Protein AF-A0A7S1PBG7-F1 (afdb_monomer_lite)

Sequence (166 aa):
ARLVRKSVYWDTDIELMLRAIRDRWYDFSDKEKEVIRVLVDELFYFLLRGRLSTAQRAFTYAWYALTCRVLFNETFGVYRFIRYANQNSNTFQIDVPYICYYLSKDIETARQATYLMGGLGTRKLTLIDLMTYKKWSVAAKVNHLRALELLVKFWRMSSQHTAQIK

Secondary structure (DSSP, 8-state):
-HHHHHHHHHHHHHHHHHHHHHHTTTTS-HHHHHHHHHHHHHHHHHHHHS---HHHHHHHHHHHHHHHHHTS--SSTTHHHHHHHHHH--TT--HHHHHHHHHHHHHHHHHHHHHHS-SSTT-PPPHHHHHHHHHHHHHHHHHHHHHHHHHHHHHHHHHHHHHT--

pLDDT: mean 74.3, std 14.39, range [36.25, 93.94]

Organism: NCBI:txid1169539

Structure (mmCIF, N/CA/C/O backbone):
data_AF-A0A7S1PBG7-F1
#
_entry.id   AF-A0A7S1PBG7-F1
#
loop_
_atom_site.group_PDB
_atom_site.id
_atom_site.type_symbol
_atom_site.label_atom_id
_atom_site.label_alt_id
_atom_site.label_comp_id
_atom_site.label_asym_id
_atom_site.label_entity_id
_atom_site.label_seq_id
_atom_site.pdbx_PDB_ins_code
_atom_site.Cartn_x
_atom_site.Cartn_y
_atom_site.Cartn_z
_atom_site.occupancy
_atom_site.B_iso_or_equiv
_atom_site.auth_seq_id
_atom_site.auth_comp_id
_atom_site.auth_asym_id
_atom_site.auth_atom_id
_atom_site.pdbx_PDB_model_num
ATOM 1 N N . ALA A 1 1 ? -24.725 6.856 11.863 1.00 48.81 1 ALA A N 1
ATOM 2 C CA . ALA A 1 1 ? -25.148 6.304 10.552 1.00 48.81 1 ALA A CA 1
ATOM 3 C C . ALA A 1 1 ? -24.652 7.109 9.334 1.00 48.81 1 ALA A C 1
ATOM 5 O O . ALA A 1 1 ? -24.018 6.525 8.466 1.00 48.81 1 ALA A O 1
ATOM 6 N N . ARG A 1 2 ? -24.890 8.433 9.236 1.00 36.25 2 ARG A N 1
ATOM 7 C CA . ARG A 1 2 ? -24.566 9.234 8.025 1.00 36.25 2 ARG A CA 1
ATOM 8 C C . ARG A 1 2 ? -23.060 9.387 7.723 1.00 36.25 2 ARG A C 1
ATOM 10 O O . ARG A 1 2 ? -22.680 9.356 6.560 1.00 36.25 2 ARG A O 1
ATOM 17 N N . LEU A 1 3 ? -22.214 9.512 8.752 1.00 41.31 3 LEU A N 1
ATOM 18 C CA . LEU A 1 3 ? -20.746 9.600 8.616 1.00 41.31 3 LEU A CA 1
ATOM 19 C C . LEU A 1 3 ? -20.108 8.267 8.189 1.00 41.31 3 LEU A C 1
ATOM 21 O O . LEU A 1 3 ? -19.241 8.267 7.325 1.00 41.31 3 LEU A O 1
ATOM 25 N N . VAL A 1 4 ? -20.606 7.147 8.727 1.00 46.94 4 VAL A N 1
ATOM 26 C CA . VAL A 1 4 ? -20.186 5.787 8.338 1.00 46.94 4 VAL A CA 1
ATOM 27 C C . VAL A 1 4 ? -20.525 5.523 6.870 1.00 46.94 4 VAL A C 1
ATOM 29 O O . VAL A 1 4 ? -19.675 5.067 6.122 1.00 46.94 4 VAL A O 1
ATOM 32 N N . ARG A 1 5 ? -21.730 5.901 6.414 1.00 47.75 5 ARG A N 1
ATOM 33 C CA . ARG A 1 5 ? -22.096 5.779 4.992 1.00 47.75 5 ARG A CA 1
ATOM 34 C C . ARG A 1 5 ? -21.152 6.573 4.083 1.00 47.75 5 ARG A C 1
ATOM 36 O O . ARG A 1 5 ? -20.701 6.038 3.084 1.00 47.75 5 ARG A O 1
ATOM 43 N N . LYS A 1 6 ? -20.818 7.820 4.436 1.00 51.44 6 LYS A N 1
ATOM 44 C CA . LYS A 1 6 ? -19.917 8.657 3.623 1.00 51.44 6 LYS A CA 1
ATOM 45 C C . LYS A 1 6 ? -18.488 8.111 3.526 1.00 51.44 6 LYS A C 1
ATOM 47 O O . LYS A 1 6 ? -17.897 8.254 2.463 1.00 51.44 6 LYS A O 1
ATOM 52 N N . SER A 1 7 ? -17.937 7.509 4.586 1.00 56.06 7 SER A N 1
ATOM 53 C CA . SER A 1 7 ? -16.601 6.897 4.491 1.00 56.06 7 SER A CA 1
ATOM 54 C C . SER A 1 7 ? -16.626 5.611 3.666 1.00 56.06 7 SER A C 1
ATOM 56 O O . SER A 1 7 ? -15.732 5.407 2.863 1.00 56.06 7 SER A O 1
ATOM 58 N N . VAL A 1 8 ? -17.686 4.802 3.780 1.00 57.50 8 VAL A N 1
ATOM 59 C CA . VAL A 1 8 ? -17.835 3.570 2.987 1.00 57.50 8 VAL A CA 1
ATOM 60 C C . VAL A 1 8 ? -17.904 3.866 1.485 1.00 57.50 8 VAL A C 1
ATOM 62 O O . VAL A 1 8 ? -17.252 3.170 0.715 1.00 57.50 8 VAL A O 1
ATOM 65 N N . TYR A 1 9 ? -18.628 4.909 1.057 1.00 60.22 9 TYR A N 1
ATOM 66 C CA . TYR A 1 9 ? -18.642 5.311 -0.359 1.00 60.22 9 TYR A CA 1
ATOM 67 C C . TYR A 1 9 ? -17.258 5.757 -0.841 1.00 60.22 9 TYR A C 1
ATOM 69 O O . TYR A 1 9 ? -16.806 5.310 -1.883 1.00 60.22 9 TYR A O 1
ATOM 77 N N . TRP A 1 10 ? -16.551 6.552 -0.034 1.00 66.50 10 TRP A N 1
ATOM 78 C CA . TRP A 1 10 ? -15.197 7.010 -0.344 1.00 66.50 10 TRP A CA 1
ATOM 79 C C . TRP A 1 10 ? -14.197 5.859 -0.530 1.00 66.50 10 TRP A C 1
ATOM 81 O O . TRP A 1 10 ? -13.465 5.829 -1.518 1.00 66.50 10 TRP A O 1
ATOM 91 N N . ASP A 1 11 ? -14.182 4.905 0.404 1.00 64.75 11 ASP A N 1
ATOM 92 C CA . ASP A 1 11 ? -13.274 3.756 0.354 1.00 64.75 11 ASP A CA 1
ATOM 93 C C . ASP A 1 11 ? -13.613 2.842 -0.843 1.00 64.75 11 ASP A C 1
ATOM 95 O O . ASP A 1 11 ? -12.717 2.335 -1.517 1.00 64.75 11 ASP A O 1
ATOM 99 N N . THR A 1 12 ? -14.907 2.698 -1.160 1.00 67.81 12 THR A N 1
ATOM 100 C CA . THR A 1 12 ? -15.394 1.905 -2.302 1.00 67.81 12 THR A CA 1
ATOM 101 C C . THR A 1 12 ? -15.050 2.557 -3.642 1.00 67.81 12 THR A C 1
ATOM 103 O O . THR A 1 12 ? -14.568 1.871 -4.536 1.00 67.81 12 THR A O 1
ATOM 106 N N . ASP A 1 13 ? -15.241 3.869 -3.793 1.00 71.38 13 ASP A N 1
ATOM 107 C CA . ASP A 1 13 ? -14.980 4.575 -5.054 1.00 71.38 13 ASP A CA 1
ATOM 108 C C . ASP A 1 13 ? -13.489 4.518 -5.429 1.00 71.38 13 ASP A C 1
ATOM 110 O O . ASP A 1 13 ? -13.133 4.229 -6.573 1.00 71.38 13 ASP A O 1
ATOM 114 N N . ILE A 1 14 ? -12.600 4.711 -4.449 1.00 72.12 14 ILE A N 1
ATOM 115 C CA . ILE A 1 14 ? -11.145 4.634 -4.645 1.00 72.12 14 ILE A CA 1
ATOM 116 C C . ILE A 1 14 ? -10.688 3.192 -4.943 1.00 72.12 14 ILE A C 1
ATOM 118 O O . ILE A 1 14 ? -9.789 2.973 -5.763 1.00 72.12 14 ILE A O 1
ATOM 122 N N . GLU A 1 15 ? -11.305 2.190 -4.311 1.00 72.38 15 GLU A N 1
ATOM 123 C CA . GLU A 1 15 ? -11.026 0.776 -4.590 1.00 72.38 15 GLU A CA 1
ATOM 124 C C . GLU A 1 15 ? -11.502 0.359 -5.986 1.00 72.38 15 GLU A C 1
ATOM 126 O O . GLU A 1 15 ? -10.757 -0.293 -6.719 1.00 72.38 15 GLU A O 1
ATOM 131 N N . LEU A 1 16 ? -12.695 0.792 -6.399 1.00 74.94 16 LEU A N 1
ATOM 132 C CA . LEU A 1 16 ? -13.239 0.509 -7.726 1.00 74.94 16 LEU A CA 1
ATOM 133 C C . LEU A 1 16 ? -12.374 1.111 -8.838 1.00 74.94 16 LEU A C 1
ATOM 135 O O . LEU A 1 16 ? -12.152 0.456 -9.857 1.00 74.94 16 LEU A O 1
ATOM 139 N N . MET A 1 17 ? -11.830 2.315 -8.631 1.00 72.69 17 MET A N 1
ATOM 140 C CA . MET A 1 17 ? -10.872 2.916 -9.565 1.00 72.69 17 MET A CA 1
ATOM 141 C C . MET A 1 17 ? -9.613 2.056 -9.721 1.00 72.69 17 MET A C 1
ATOM 143 O O . MET A 1 17 ? -9.183 1.793 -10.845 1.00 72.69 17 MET A O 1
ATOM 147 N N . LEU A 1 18 ? -9.043 1.568 -8.612 1.00 74.00 18 LEU A N 1
ATOM 148 C CA . LEU A 1 18 ? -7.895 0.656 -8.652 1.00 74.00 18 LEU A CA 1
ATOM 149 C C . LEU A 1 18 ? -8.233 -0.623 -9.413 1.00 74.00 18 LEU A C 1
ATOM 151 O O . LEU A 1 18 ? -7.447 -1.073 -10.243 1.00 74.00 18 LEU A O 1
ATOM 155 N N . ARG A 1 19 ? -9.395 -1.210 -9.124 1.00 78.31 19 ARG A N 1
ATOM 156 C CA . ARG A 1 19 ? -9.836 -2.458 -9.739 1.00 78.31 19 ARG A CA 1
ATOM 157 C C . ARG A 1 19 ? -9.983 -2.305 -11.250 1.00 78.31 19 ARG A C 1
ATOM 159 O O . ARG A 1 19 ? -9.431 -3.113 -11.984 1.00 78.31 19 ARG A O 1
ATOM 166 N N . ALA A 1 20 ? -10.612 -1.225 -11.712 1.00 78.19 20 ALA A N 1
ATOM 167 C CA . ALA A 1 20 ? -10.763 -0.942 -13.137 1.00 78.19 20 ALA A CA 1
ATOM 168 C C . ALA A 1 20 ? -9.412 -0.816 -13.865 1.00 78.19 20 ALA A C 1
ATOM 170 O O . ALA A 1 20 ? -9.256 -1.340 -14.968 1.00 78.19 20 ALA A O 1
ATOM 171 N N . ILE A 1 21 ? -8.430 -0.155 -13.243 1.00 82.50 21 ILE A N 1
ATOM 172 C CA . ILE A 1 21 ? -7.076 -0.024 -13.800 1.00 82.50 21 ILE A CA 1
ATOM 173 C C . ILE A 1 21 ? -6.355 -1.374 -13.786 1.00 82.50 21 ILE A C 1
ATOM 175 O O . ILE A 1 21 ? -5.740 -1.756 -14.778 1.00 82.50 21 ILE A O 1
ATOM 179 N N . ARG A 1 22 ? -6.431 -2.103 -12.670 1.00 83.44 22 ARG A N 1
ATOM 180 C CA . ARG A 1 22 ? -5.761 -3.392 -12.487 1.00 83.44 22 ARG A CA 1
ATOM 181 C C . ARG A 1 22 ? -6.266 -4.437 -13.474 1.00 83.44 22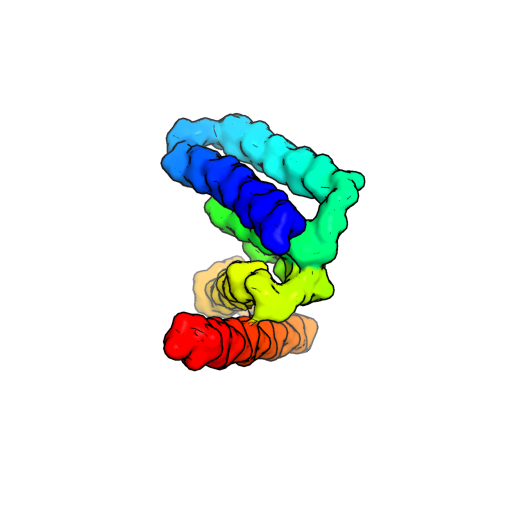 ARG A C 1
ATOM 183 O O . ARG A 1 22 ? -5.459 -5.150 -14.058 1.00 83.44 22 ARG A O 1
ATOM 190 N N . ASP A 1 23 ? -7.577 -4.519 -13.664 1.00 85.31 23 ASP A N 1
ATOM 191 C CA . ASP A 1 23 ? -8.196 -5.544 -14.504 1.00 85.31 23 ASP A CA 1
ATOM 192 C C . ASP A 1 23 ? -7.841 -5.354 -15.992 1.00 85.31 23 ASP A C 1
ATOM 194 O O . ASP A 1 23 ? -7.796 -6.328 -16.734 1.00 85.31 23 ASP A O 1
ATOM 198 N N . ARG A 1 24 ? -7.509 -4.124 -16.412 1.00 85.38 24 ARG A N 1
ATOM 19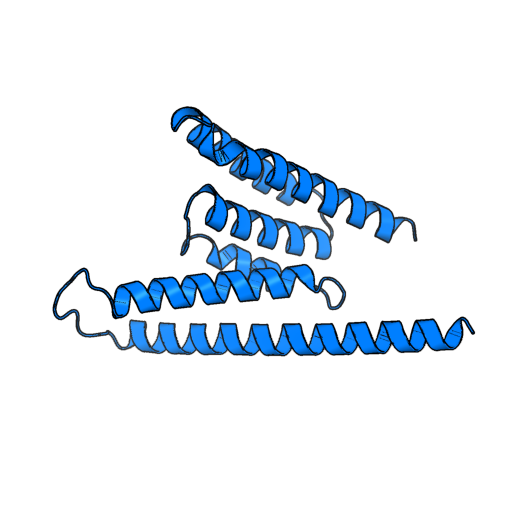9 C CA . ARG A 1 24 ? -7.031 -3.790 -17.769 1.00 85.38 24 ARG A CA 1
ATOM 200 C C . ARG A 1 24 ? -5.522 -3.565 -17.850 1.00 85.38 24 ARG A C 1
ATOM 202 O O . ARG A 1 24 ? -5.012 -3.154 -18.887 1.00 85.38 24 ARG A O 1
ATOM 209 N N . TRP A 1 25 ? -4.785 -3.810 -16.765 1.00 87.06 25 TRP A N 1
ATOM 210 C CA . TRP A 1 25 ? -3.381 -3.406 -16.656 1.00 87.06 25 TRP A CA 1
ATOM 211 C C . TRP A 1 25 ? -2.497 -4.006 -17.753 1.00 87.06 25 TRP A C 1
ATOM 213 O O . TRP A 1 25 ? -1.587 -3.349 -18.260 1.00 87.06 25 TRP A O 1
ATOM 223 N N . TYR A 1 26 ? -2.775 -5.255 -18.122 1.00 87.88 26 TYR A N 1
ATOM 224 C CA . TYR A 1 26 ? -2.029 -5.978 -19.148 1.00 87.88 26 TYR A CA 1
ATOM 225 C C . TYR A 1 26 ? -2.377 -5.543 -20.576 1.00 87.88 26 TYR A C 1
ATOM 227 O O . TYR A 1 26 ? -1.556 -5.750 -21.465 1.00 87.88 26 TYR A O 1
ATOM 235 N N . ASP A 1 27 ? -3.527 -4.894 -20.776 1.00 91.25 27 ASP A N 1
ATOM 236 C CA . ASP A 1 27 ? -3.971 -4.392 -22.081 1.00 91.25 27 ASP A CA 1
ATOM 237 C C . ASP A 1 27 ? -3.344 -3.030 -22.417 1.00 91.25 27 ASP A C 1
ATOM 239 O O . ASP A 1 27 ? -3.289 -2.638 -23.582 1.00 91.25 27 ASP A O 1
ATOM 243 N N . PHE A 1 28 ? -2.853 -2.304 -21.407 1.00 88.56 28 PHE A N 1
ATOM 244 C CA . PHE A 1 28 ? -2.213 -1.005 -21.597 1.00 88.56 28 PHE A CA 1
ATOM 245 C C . PHE A 1 28 ? -0.790 -1.130 -22.149 1.00 88.56 28 PHE A C 1
ATOM 247 O O . PHE A 1 28 ? 0.032 -1.929 -21.682 1.00 88.56 28 PHE A O 1
ATOM 254 N N . SER A 1 29 ? -0.468 -0.249 -23.091 1.00 93.94 29 SER A N 1
ATOM 255 C CA . SER A 1 29 ? 0.894 0.002 -23.559 1.00 93.94 29 SER A CA 1
ATOM 256 C C . SER A 1 29 ? 1.772 0.615 -22.461 1.00 93.94 29 SER A C 1
ATOM 258 O O . SER A 1 29 ? 1.284 1.194 -21.489 1.00 93.94 29 SER A O 1
ATOM 260 N N . ASP A 1 30 ? 3.094 0.544 -22.622 1.00 92.06 30 ASP A N 1
ATOM 261 C CA . ASP A 1 30 ? 4.028 1.103 -21.634 1.00 92.06 30 ASP A CA 1
ATOM 262 C C . ASP A 1 30 ? 3.868 2.623 -21.467 1.00 92.06 30 ASP A C 1
ATOM 264 O O . ASP A 1 30 ? 3.922 3.130 -20.348 1.00 92.06 30 ASP A O 1
ATOM 268 N N . LYS A 1 31 ? 3.550 3.343 -22.553 1.00 93.69 31 LYS A N 1
ATOM 269 C CA . LYS A 1 31 ? 3.240 4.782 -22.502 1.00 93.69 31 LYS A CA 1
ATOM 270 C C . LYS A 1 31 ? 1.984 5.071 -21.679 1.00 93.69 31 LYS A C 1
ATOM 272 O O . LYS A 1 31 ? 1.957 6.022 -20.905 1.00 93.69 31 LYS A O 1
ATOM 277 N N . GLU A 1 32 ? 0.940 4.257 -21.827 1.00 90.19 32 GLU A N 1
ATOM 278 C CA . GLU A 1 32 ? -0.284 4.400 -21.031 1.00 90.19 32 GLU A CA 1
ATOM 279 C C . GLU A 1 32 ? -0.022 4.094 -19.556 1.00 90.19 32 GLU A C 1
ATOM 281 O O . GLU A 1 32 ? -0.499 4.822 -18.690 1.00 90.19 32 GLU A O 1
ATOM 286 N N . LYS A 1 33 ? 0.795 3.078 -19.255 1.00 90.69 33 LYS A N 1
ATOM 287 C CA . LYS A 1 33 ? 1.198 2.746 -17.880 1.00 90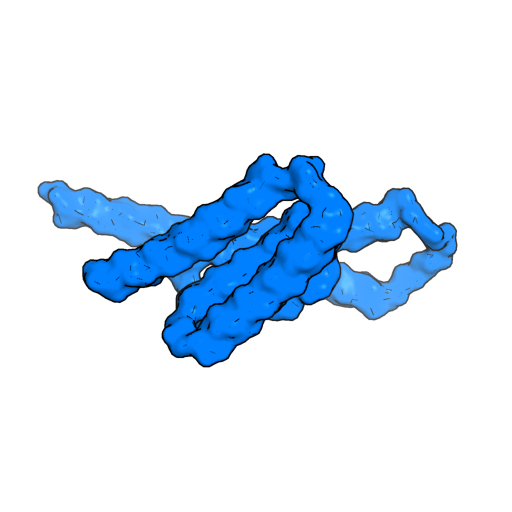.69 33 LYS A CA 1
ATOM 288 C C . LYS A 1 33 ? 1.968 3.885 -17.209 1.00 90.69 33 LYS A C 1
ATOM 290 O O . LYS A 1 33 ? 1.725 4.157 -16.033 1.00 90.69 33 LYS A O 1
ATOM 295 N N . GLU A 1 34 ? 2.845 4.581 -17.935 1.00 90.62 34 GLU A N 1
ATOM 296 C CA . GLU A 1 34 ? 3.532 5.781 -17.432 1.00 90.62 34 GLU A CA 1
ATOM 297 C C . GLU A 1 34 ? 2.553 6.920 -17.122 1.00 90.62 34 GLU A C 1
ATOM 299 O O . GLU A 1 34 ? 2.625 7.522 -16.050 1.00 90.62 34 GLU A O 1
ATOM 304 N N . VAL A 1 35 ? 1.592 7.183 -18.012 1.00 90.94 35 VAL A N 1
ATOM 305 C CA . VAL A 1 35 ? 0.557 8.203 -17.778 1.00 90.94 35 VAL A CA 1
ATOM 306 C C . VAL A 1 35 ? -0.314 7.830 -16.577 1.00 90.94 35 VAL A C 1
ATOM 308 O O . VAL A 1 35 ? -0.557 8.668 -15.712 1.00 90.94 35 VAL A O 1
ATOM 311 N N . ILE A 1 36 ? -0.742 6.569 -16.475 1.00 89.56 36 ILE A N 1
ATOM 312 C CA . ILE A 1 36 ? -1.518 6.063 -15.335 1.00 89.56 36 ILE A CA 1
ATOM 313 C C . ILE A 1 36 ? -0.740 6.246 -14.033 1.00 89.56 36 ILE A C 1
ATOM 315 O O . ILE A 1 36 ? -1.323 6.654 -13.031 1.00 89.56 36 ILE A O 1
ATOM 319 N N . ARG A 1 37 ? 0.572 5.995 -14.037 1.00 91.00 37 ARG A N 1
ATOM 320 C CA . ARG A 1 37 ? 1.427 6.228 -12.872 1.00 91.00 37 ARG A CA 1
ATOM 321 C C . ARG A 1 37 ? 1.395 7.685 -12.422 1.00 91.00 37 ARG A C 1
ATOM 323 O O . ARG A 1 37 ? 1.129 7.939 -11.251 1.00 91.00 37 ARG A O 1
ATOM 330 N N . VAL A 1 38 ? 1.584 8.626 -13.346 1.00 90.25 38 VAL A N 1
ATOM 331 C CA . VAL A 1 38 ? 1.500 10.064 -13.041 1.00 90.25 38 VAL A CA 1
ATOM 332 C C . VAL A 1 38 ? 0.114 10.431 -12.505 1.00 90.25 38 VAL A C 1
ATOM 334 O O . VAL A 1 38 ? 0.010 11.133 -11.504 1.00 90.25 38 VAL A O 1
ATOM 337 N N . LEU A 1 39 ? -0.959 9.912 -13.109 1.00 88.75 39 LEU A N 1
ATOM 338 C CA . LEU A 1 39 ? -2.330 10.164 -12.654 1.00 88.75 39 LEU A CA 1
ATOM 339 C C . LEU A 1 39 ? -2.595 9.621 -11.245 1.00 88.75 39 LEU A C 1
ATOM 341 O O . LEU A 1 39 ? -3.263 10.281 -10.453 1.00 88.75 39 LEU A O 1
ATOM 345 N N . VAL A 1 40 ? -2.081 8.433 -10.922 1.00 89.44 40 VAL A N 1
ATOM 346 C CA . VAL A 1 40 ? -2.198 7.833 -9.585 1.00 89.44 40 VAL A CA 1
ATOM 347 C C . VAL A 1 40 ? -1.433 8.658 -8.550 1.00 89.44 40 VAL A C 1
ATOM 349 O O . VAL A 1 40 ? -1.960 8.892 -7.460 1.00 89.44 40 VAL A O 1
ATOM 352 N N . ASP A 1 41 ? -0.231 9.128 -8.888 1.00 90.31 41 ASP A N 1
ATOM 353 C CA . ASP A 1 41 ? 0.572 9.995 -8.022 1.00 90.31 41 ASP 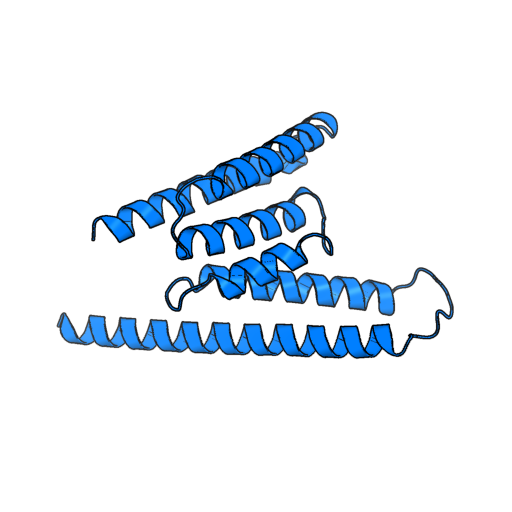A CA 1
ATOM 354 C C . ASP A 1 41 ? -0.148 11.328 -7.759 1.00 90.31 41 ASP A C 1
ATOM 356 O O . ASP A 1 41 ? -0.339 11.719 -6.604 1.00 90.31 41 ASP A O 1
ATOM 360 N N . GLU A 1 42 ? -0.629 11.993 -8.812 1.00 87.69 42 GLU A N 1
ATOM 361 C CA . GLU A 1 42 ? -1.392 13.243 -8.713 1.00 87.69 42 GLU A CA 1
ATOM 362 C C . GLU A 1 42 ? -2.683 13.066 -7.909 1.00 87.69 42 GLU A C 1
ATOM 364 O O . GLU A 1 42 ? -2.975 13.862 -7.012 1.00 87.69 42 GLU A O 1
ATOM 369 N N . LEU A 1 43 ? -3.433 11.987 -8.161 1.00 86.75 43 LEU A N 1
ATOM 370 C CA . LEU A 1 43 ? -4.634 11.659 -7.399 1.00 86.75 43 LEU A CA 1
ATOM 371 C C . LEU A 1 43 ? -4.295 11.480 -5.918 1.00 86.75 43 LEU A C 1
ATOM 373 O O . LEU A 1 43 ? -4.950 12.071 -5.064 1.00 86.75 43 LEU A O 1
ATOM 377 N N . PHE A 1 44 ? -3.247 10.728 -5.591 1.00 89.69 44 PHE A N 1
ATOM 378 C CA . PHE A 1 44 ? -2.816 10.539 -4.210 1.00 89.69 44 PHE A CA 1
ATOM 379 C C . PHE A 1 44 ? -2.499 11.868 -3.507 1.00 89.69 44 PHE A C 1
ATOM 381 O O . PHE A 1 44 ? -2.988 12.118 -2.398 1.00 89.69 44 PHE A O 1
ATOM 388 N N . TYR A 1 45 ? -1.738 12.757 -4.151 1.00 88.88 45 TYR A N 1
ATOM 389 C CA . TYR A 1 45 ? -1.434 14.076 -3.594 1.00 88.88 45 TYR A CA 1
ATOM 390 C C . TYR A 1 45 ? -2.675 14.961 -3.464 1.00 88.88 45 TYR A C 1
ATOM 392 O O . TYR A 1 45 ? -2.833 15.650 -2.451 1.00 88.88 45 TYR A O 1
ATOM 400 N N . PHE A 1 46 ? -3.572 14.923 -4.448 1.00 86.19 46 PHE A N 1
ATOM 401 C CA . PHE A 1 46 ? -4.838 15.646 -4.416 1.00 86.19 46 PHE A CA 1
ATOM 402 C C . PHE A 1 46 ? -5.713 15.196 -3.238 1.00 86.19 46 PHE A C 1
ATOM 404 O O . PHE A 1 46 ? -6.166 16.032 -2.451 1.00 86.19 46 PHE A O 1
ATOM 411 N N . LEU A 1 47 ? -5.879 13.882 -3.053 1.00 85.00 47 LEU A N 1
ATOM 412 C CA . LEU A 1 47 ? -6.648 13.310 -1.946 1.00 85.00 47 LEU A CA 1
ATOM 413 C C . LEU A 1 47 ? -6.055 13.732 -0.594 1.00 85.00 47 LEU A C 1
ATOM 415 O O . LEU A 1 47 ? -6.791 14.171 0.289 1.00 85.00 47 LEU A O 1
ATOM 419 N N . LEU A 1 48 ? -4.726 13.683 -0.437 1.00 86.25 48 LEU A N 1
ATOM 420 C CA . LEU A 1 48 ? -4.054 14.074 0.808 1.00 86.25 48 LEU A CA 1
ATOM 421 C C . LEU A 1 48 ? -4.120 15.574 1.125 1.00 86.25 48 LEU A C 1
ATOM 423 O O . LEU A 1 48 ? -4.090 15.939 2.305 1.00 86.25 48 LEU A O 1
ATOM 427 N N . ARG A 1 49 ? -4.202 16.444 0.110 1.00 82.94 49 ARG A N 1
ATOM 428 C CA . ARG A 1 49 ? -4.433 17.888 0.302 1.00 82.94 49 ARG A CA 1
ATOM 429 C C . ARG A 1 49 ? -5.857 18.189 0.771 1.00 82.94 49 ARG A C 1
ATOM 431 O O . ARG A 1 49 ? -6.089 19.222 1.399 1.00 82.94 49 ARG A O 1
ATOM 438 N N . GLY A 1 50 ? -6.801 17.295 0.486 1.00 79.00 50 GLY A N 1
ATOM 439 C CA . GLY A 1 50 ? -8.178 17.395 0.943 1.00 79.00 50 GLY A CA 1
ATOM 440 C C . GLY A 1 50 ? -8.327 17.298 2.466 1.00 79.00 50 GLY A C 1
ATOM 441 O O . GLY A 1 50 ? -7.454 16.831 3.204 1.00 79.00 50 GLY A O 1
ATOM 442 N N . ARG A 1 51 ? -9.497 17.708 2.970 1.00 80.50 51 ARG A N 1
ATOM 443 C CA . ARG A 1 51 ? -9.871 17.517 4.381 1.00 80.50 51 ARG A CA 1
ATOM 444 C C . ARG A 1 51 ? -10.312 16.072 4.633 1.00 80.50 51 ARG A C 1
ATOM 446 O O . ARG A 1 51 ? -11.494 15.801 4.814 1.00 80.50 51 ARG A O 1
ATOM 453 N N . LEU A 1 52 ? -9.350 15.153 4.648 1.00 82.31 52 LEU A N 1
ATOM 454 C CA . LEU A 1 52 ? -9.576 13.752 5.000 1.00 82.31 52 LEU A CA 1
ATOM 455 C C . LEU A 1 52 ? -9.570 13.543 6.513 1.00 82.31 52 LEU A C 1
ATOM 457 O O . LEU A 1 52 ? -8.679 14.045 7.210 1.00 82.31 52 LEU A O 1
ATOM 461 N N . SER A 1 53 ? -10.513 12.735 7.000 1.00 85.44 53 SER A N 1
ATOM 462 C CA . SER A 1 53 ? -10.434 12.167 8.349 1.00 85.44 53 SER A CA 1
ATOM 463 C C . SER A 1 53 ? -9.199 11.269 8.496 1.00 85.44 53 SER A C 1
ATOM 465 O O . SER A 1 53 ? -8.671 10.753 7.511 1.00 85.44 53 SER A O 1
ATOM 467 N N . THR A 1 54 ? -8.748 11.034 9.730 1.00 85.25 54 THR A N 1
ATOM 468 C CA . THR A 1 54 ? -7.604 10.149 10.023 1.00 85.25 54 THR A CA 1
ATOM 469 C C . THR A 1 54 ? -7.790 8.755 9.416 1.00 85.25 54 THR A C 1
ATOM 471 O O . THR A 1 54 ? -6.867 8.215 8.815 1.00 85.25 54 THR A O 1
ATOM 474 N N . ALA A 1 55 ? -9.017 8.228 9.471 1.00 82.19 55 ALA A N 1
ATOM 475 C CA . ALA A 1 55 ? -9.380 6.945 8.877 1.00 82.19 55 ALA A CA 1
ATOM 476 C C . ALA A 1 55 ? -9.195 6.936 7.347 1.00 82.19 55 ALA A C 1
ATOM 478 O O . ALA A 1 55 ? -8.540 6.049 6.800 1.00 82.19 55 ALA A O 1
ATOM 479 N N . GLN A 1 56 ? -9.698 7.963 6.656 1.00 84.81 56 GLN A N 1
ATOM 480 C CA . GLN A 1 56 ? -9.539 8.093 5.203 1.00 84.81 56 GLN A CA 1
ATOM 481 C C . GLN A 1 56 ? -8.075 8.295 4.800 1.00 84.81 56 GLN A C 1
ATOM 483 O O . GLN A 1 56 ? -7.645 7.782 3.770 1.00 84.81 56 GLN A O 1
ATOM 488 N N . ARG A 1 57 ? -7.280 9.001 5.617 1.00 89.94 57 ARG A N 1
ATOM 489 C CA . ARG A 1 57 ? -5.829 9.126 5.397 1.00 89.94 57 ARG A CA 1
ATOM 490 C C . ARG A 1 57 ? -5.141 7.770 5.494 1.00 89.94 57 ARG A C 1
ATOM 492 O O . ARG A 1 57 ? -4.330 7.447 4.634 1.00 89.94 57 ARG A O 1
ATOM 499 N N . ALA A 1 58 ? -5.483 6.972 6.507 1.00 89.31 58 ALA A N 1
ATOM 500 C CA . ALA A 1 58 ? -4.934 5.630 6.685 1.00 89.31 58 ALA A CA 1
ATOM 501 C C . ALA A 1 58 ? -5.207 4.741 5.466 1.00 89.31 58 ALA A C 1
ATOM 503 O O . ALA A 1 58 ? -4.281 4.129 4.934 1.00 89.31 58 ALA A O 1
ATOM 504 N N . PHE A 1 59 ? -6.457 4.750 4.993 1.00 88.19 59 PHE A N 1
ATOM 505 C CA . PHE A 1 59 ? -6.869 4.037 3.789 1.00 88.19 59 PHE A CA 1
ATOM 506 C C . PHE A 1 59 ? -6.125 4.540 2.548 1.00 88.19 59 PHE A C 1
ATOM 508 O O . PHE A 1 59 ? -5.536 3.743 1.831 1.00 88.19 59 PHE A O 1
ATOM 515 N N . THR A 1 60 ? -6.047 5.857 2.344 1.00 89.94 60 THR A N 1
ATOM 516 C CA . THR A 1 60 ? -5.359 6.464 1.189 1.00 89.94 60 THR A CA 1
ATOM 517 C C . THR A 1 60 ? -3.878 6.070 1.135 1.00 89.94 60 THR A C 1
ATOM 519 O O . THR A 1 60 ? -3.363 5.740 0.069 1.00 89.94 60 THR A O 1
ATOM 522 N N . TYR A 1 61 ? -3.186 6.048 2.280 1.00 92.75 61 TYR A N 1
ATOM 523 C CA . TYR A 1 61 ? -1.797 5.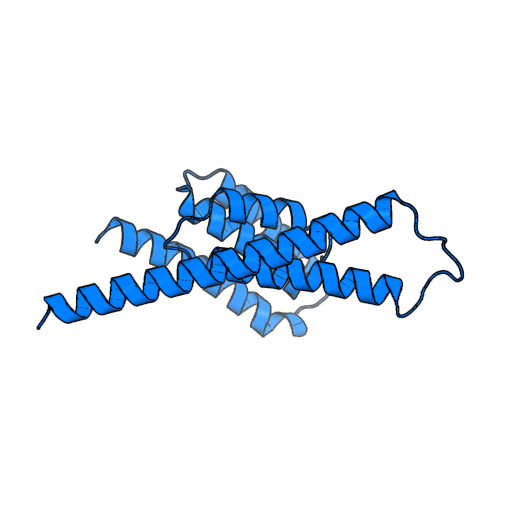588 2.353 1.00 92.75 61 TYR A CA 1
ATOM 524 C C . TYR A 1 61 ? -1.647 4.094 2.042 1.00 92.75 61 TYR A C 1
ATOM 526 O O . TYR A 1 61 ? -0.714 3.716 1.333 1.00 92.75 61 TYR A O 1
ATOM 534 N N . ALA A 1 62 ? -2.539 3.250 2.569 1.00 90.56 62 ALA A N 1
ATOM 535 C CA . ALA A 1 62 ? -2.512 1.810 2.314 1.00 90.56 62 ALA A CA 1
ATOM 536 C C . ALA A 1 62 ? -2.843 1.485 0.852 1.00 90.56 62 ALA A C 1
ATOM 538 O O . ALA A 1 62 ? -2.147 0.682 0.235 1.00 90.56 62 ALA A O 1
ATOM 539 N N . TRP A 1 63 ? -3.852 2.158 0.299 1.00 90.56 63 TRP A N 1
ATOM 540 C CA . TRP A 1 63 ? -4.246 2.079 -1.101 1.00 90.56 63 TRP A CA 1
ATOM 541 C C . TRP A 1 63 ? -3.076 2.431 -2.012 1.00 90.56 63 TRP A C 1
ATOM 543 O O . TRP A 1 63 ? -2.670 1.601 -2.812 1.00 90.56 63 TRP A O 1
ATOM 553 N N . TYR A 1 64 ? -2.458 3.600 -1.826 1.00 91.56 64 TYR A N 1
ATOM 554 C CA . TYR A 1 64 ? -1.351 4.033 -2.676 1.00 91.56 64 TYR A CA 1
ATOM 555 C C . TYR A 1 64 ? -0.152 3.079 -2.600 1.00 91.56 64 TYR A C 1
ATOM 557 O O . TYR A 1 64 ? 0.407 2.694 -3.625 1.00 91.56 64 TYR A O 1
ATOM 565 N N . ALA A 1 65 ? 0.200 2.617 -1.394 1.00 91.25 65 ALA A N 1
ATOM 566 C CA . ALA A 1 65 ? 1.256 1.625 -1.213 1.00 91.25 65 ALA A CA 1
ATOM 567 C C . ALA A 1 65 ? 0.961 0.312 -1.963 1.00 91.25 65 ALA A C 1
ATOM 569 O O . ALA A 1 65 ? 1.863 -0.274 -2.563 1.00 91.25 65 ALA A O 1
ATOM 570 N N . LEU A 1 66 ? -0.298 -0.135 -1.947 1.00 89.00 66 LEU A N 1
ATOM 571 C CA . LEU A 1 66 ? -0.744 -1.321 -2.670 1.00 89.00 66 LEU A CA 1
ATOM 572 C C . LEU A 1 66 ? -0.713 -1.102 -4.189 1.00 89.00 66 LEU A C 1
ATOM 574 O O . LEU A 1 66 ? -0.216 -1.967 -4.905 1.00 89.00 66 LEU A O 1
ATOM 578 N N . THR A 1 67 ? -1.167 0.055 -4.678 1.00 88.94 67 THR A N 1
ATOM 579 C CA . THR A 1 67 ? -1.136 0.420 -6.103 1.00 88.94 67 THR A CA 1
ATOM 580 C C . THR A 1 67 ? 0.283 0.399 -6.653 1.00 88.94 67 THR A C 1
ATOM 582 O O . THR A 1 67 ? 0.554 -0.282 -7.641 1.00 88.94 67 THR A O 1
ATOM 585 N N . CYS A 1 68 ? 1.209 1.079 -5.974 1.00 89.56 68 CYS A N 1
ATOM 586 C CA . CYS A 1 68 ? 2.616 1.119 -6.358 1.00 89.56 68 CYS A CA 1
ATOM 587 C C . CYS A 1 68 ? 3.234 -0.283 -6.411 1.00 89.56 68 CYS A C 1
ATOM 589 O O . CYS A 1 68 ? 3.983 -0.601 -7.336 1.00 89.56 68 CYS A O 1
ATOM 591 N N . ARG A 1 69 ? 2.878 -1.149 -5.457 1.00 87.19 69 ARG A N 1
ATOM 592 C CA . ARG A 1 69 ? 3.373 -2.524 -5.409 1.00 87.19 69 ARG A CA 1
ATOM 593 C C . ARG A 1 69 ? 2.811 -3.408 -6.523 1.00 87.19 69 ARG A C 1
ATOM 595 O O . ARG A 1 69 ? 3.574 -4.183 -7.099 1.00 87.19 69 ARG A O 1
ATOM 602 N N . VAL A 1 70 ? 1.501 -3.343 -6.767 1.00 85.44 70 VAL A N 1
ATOM 603 C CA . VAL A 1 70 ? 0.778 -4.254 -7.673 1.00 85.44 70 VAL A CA 1
ATOM 604 C C . VAL A 1 70 ? 0.910 -3.829 -9.131 1.00 85.44 70 VAL A C 1
ATOM 606 O O . VAL A 1 70 ? 1.126 -4.681 -9.985 1.00 85.44 70 VAL A O 1
ATOM 609 N N . LEU A 1 71 ? 0.792 -2.532 -9.423 1.00 85.31 71 LEU A N 1
ATOM 610 C CA . LEU A 1 71 ? 0.819 -2.028 -10.798 1.00 85.31 71 LEU A CA 1
ATOM 611 C C . LEU A 1 71 ? 2.239 -1.658 -11.233 1.00 85.31 71 LEU A C 1
ATOM 613 O O . LEU A 1 71 ? 2.671 -2.025 -12.321 1.00 85.31 71 LEU A O 1
ATOM 617 N N . PHE A 1 72 ? 2.998 -0.973 -10.375 1.00 86.62 72 PHE A N 1
ATOM 618 C CA . PHE A 1 72 ? 4.302 -0.407 -10.751 1.00 86.62 72 PHE A CA 1
ATOM 619 C C . PHE A 1 72 ? 5.499 -1.240 -10.272 1.00 86.62 72 PHE A C 1
ATOM 621 O O . PHE A 1 72 ? 6.642 -0.826 -10.449 1.00 86.62 72 PHE A O 1
ATOM 628 N N . ASN A 1 73 ? 5.254 -2.410 -9.668 1.00 83.94 73 ASN A N 1
ATOM 629 C CA . ASN A 1 73 ? 6.276 -3.295 -9.094 1.00 83.94 73 ASN A CA 1
ATOM 630 C C . ASN A 1 73 ? 7.212 -2.612 -8.073 1.00 83.94 73 ASN A C 1
ATOM 632 O O . ASN A 1 73 ? 8.312 -3.096 -7.790 1.00 83.94 73 ASN A O 1
ATOM 636 N N . GLU A 1 74 ? 6.778 -1.511 -7.456 1.00 83.25 74 GLU A N 1
ATOM 637 C CA . GLU A 1 74 ? 7.571 -0.817 -6.451 1.00 83.25 74 GLU A CA 1
ATOM 638 C C . GLU A 1 74 ? 7.464 -1.507 -5.098 1.00 83.25 74 GLU A C 1
ATOM 640 O O . GLU A 1 74 ? 6.420 -1.510 -4.448 1.00 83.25 74 GLU A O 1
ATOM 645 N N . THR A 1 75 ? 8.579 -2.068 -4.638 1.00 74.62 75 THR A N 1
ATOM 646 C CA . THR A 1 75 ? 8.599 -2.809 -3.372 1.00 74.62 75 THR A CA 1
ATOM 647 C C . THR A 1 75 ? 9.153 -1.966 -2.220 1.00 74.62 75 THR A C 1
ATOM 649 O O . THR A 1 75 ? 8.572 -1.926 -1.143 1.00 74.62 75 THR A O 1
ATOM 652 N N . PHE A 1 76 ? 10.243 -1.221 -2.419 1.00 72.94 76 PHE A N 1
ATOM 653 C CA . PHE A 1 76 ? 10.909 -0.505 -1.317 1.00 72.94 76 PHE A CA 1
ATOM 654 C C . PHE A 1 76 ? 10.393 0.921 -1.087 1.00 72.94 76 PHE A C 1
ATOM 656 O O . PHE A 1 76 ? 10.283 1.360 0.060 1.00 72.94 76 PHE A O 1
ATOM 663 N N . GLY A 1 77 ? 10.045 1.639 -2.162 1.00 78.25 77 GLY A N 1
ATOM 664 C CA . GLY A 1 77 ? 9.589 3.036 -2.104 1.00 78.25 77 GLY A CA 1
ATOM 665 C C . GLY A 1 77 ? 8.281 3.231 -1.328 1.00 78.25 77 GLY A C 1
ATOM 666 O O . GLY A 1 77 ? 8.014 4.317 -0.807 1.00 78.25 77 GLY A O 1
ATOM 667 N N . VAL A 1 78 ? 7.500 2.158 -1.168 1.00 85.69 78 VAL A N 1
ATOM 668 C CA . VAL A 1 78 ? 6.172 2.206 -0.549 1.00 85.69 78 VAL A CA 1
ATOM 669 C C . VAL A 1 78 ? 6.190 2.170 0.980 1.00 85.69 78 VAL A C 1
ATOM 671 O O . VAL A 1 78 ? 5.186 2.492 1.618 1.00 85.69 78 VAL A O 1
ATOM 674 N N . TYR A 1 79 ? 7.326 1.843 1.608 1.00 82.50 79 TYR A N 1
ATOM 675 C CA . TYR A 1 79 ? 7.385 1.648 3.060 1.00 82.50 79 TYR A CA 1
ATOM 676 C C . TYR A 1 79 ? 6.932 2.861 3.874 1.00 82.50 79 TYR A C 1
ATOM 678 O O . TYR A 1 79 ? 6.239 2.718 4.885 1.00 82.50 79 TYR A O 1
ATOM 686 N N . ARG A 1 80 ? 7.316 4.068 3.441 1.00 88.88 80 ARG A N 1
ATOM 687 C CA . ARG A 1 80 ? 6.921 5.301 4.136 1.00 88.88 80 ARG A CA 1
ATOM 688 C C . ARG A 1 80 ? 5.400 5.384 4.281 1.00 88.88 80 ARG A C 1
ATOM 690 O O . ARG A 1 80 ? 4.908 5.741 5.347 1.00 88.88 80 ARG A O 1
ATOM 697 N N . PHE A 1 81 ? 4.667 4.955 3.257 1.00 90.81 81 PHE A N 1
ATOM 698 C CA . PHE A 1 81 ? 3.211 4.967 3.234 1.00 90.81 81 PHE A CA 1
ATOM 699 C C . PHE A 1 81 ? 2.612 3.849 4.085 1.00 90.81 81 PHE A C 1
ATOM 701 O O . PHE A 1 81 ? 1.664 4.108 4.813 1.00 90.81 81 PHE A O 1
ATOM 708 N N . ILE A 1 82 ? 3.225 2.660 4.125 1.00 89.25 82 ILE A N 1
ATOM 709 C CA . ILE A 1 82 ? 2.837 1.587 5.062 1.00 89.25 82 ILE A CA 1
ATOM 710 C C . ILE A 1 82 ? 2.940 2.072 6.517 1.00 89.25 82 ILE A C 1
ATOM 712 O O . ILE A 1 82 ? 2.055 1.829 7.342 1.00 89.25 82 ILE A O 1
ATOM 716 N N . ARG A 1 83 ? 4.018 2.790 6.856 1.00 88.94 83 ARG A N 1
ATOM 717 C CA . ARG A 1 83 ? 4.187 3.373 8.193 1.00 88.94 83 ARG A CA 1
ATOM 718 C C . ARG A 1 83 ? 3.104 4.413 8.488 1.00 88.94 83 ARG A C 1
ATOM 720 O O . ARG A 1 83 ? 2.509 4.362 9.563 1.00 88.94 83 ARG A O 1
ATOM 727 N N . TYR A 1 84 ? 2.840 5.328 7.556 1.00 92.25 84 TYR A N 1
ATOM 728 C CA . TYR A 1 84 ? 1.807 6.350 7.735 1.00 92.25 84 TYR A CA 1
ATOM 729 C C . TYR A 1 84 ? 0.397 5.754 7.825 1.00 92.25 84 TYR A C 1
ATOM 731 O O . TYR A 1 84 ? -0.389 6.200 8.660 1.00 92.25 84 TYR A O 1
ATOM 739 N N . ALA A 1 85 ? 0.093 4.709 7.056 1.00 90.69 85 ALA A N 1
ATOM 740 C CA . ALA A 1 85 ? -1.169 3.982 7.136 1.00 90.69 85 ALA A CA 1
ATOM 741 C C . ALA A 1 85 ? -1.388 3.390 8.536 1.00 90.69 85 ALA A C 1
ATOM 743 O O . ALA A 1 85 ? -2.402 3.670 9.172 1.00 90.69 85 ALA A O 1
ATOM 744 N N . ASN A 1 86 ? -0.396 2.674 9.078 1.00 86.56 86 ASN A N 1
ATOM 745 C CA . ASN A 1 86 ? -0.481 2.109 10.429 1.00 86.56 86 ASN A CA 1
ATOM 746 C C . ASN A 1 86 ? -0.674 3.180 11.515 1.00 86.56 86 ASN A C 1
ATOM 748 O O . ASN A 1 86 ? -1.460 2.978 12.439 1.00 86.56 86 ASN A O 1
ATOM 752 N N . GLN A 1 87 ? 0.019 4.319 11.408 1.00 88.50 87 GLN A N 1
ATOM 753 C CA . GLN A 1 87 ? -0.087 5.421 12.374 1.00 88.50 87 GLN A CA 1
ATOM 754 C C . GLN A 1 87 ? -1.469 6.086 12.389 1.00 88.50 87 GLN A C 1
ATOM 756 O O . GLN A 1 87 ? -1.882 6.591 13.428 1.00 88.50 87 GLN A O 1
ATOM 761 N N . ASN A 1 88 ? -2.166 6.092 11.251 1.00 87.44 88 ASN A N 1
ATOM 762 C CA . ASN A 1 88 ? -3.479 6.719 11.106 1.00 87.44 88 ASN A CA 1
ATOM 763 C C . ASN A 1 88 ? -4.641 5.712 11.220 1.00 87.44 88 ASN A C 1
ATOM 765 O O . ASN A 1 88 ? -5.796 6.124 11.329 1.00 87.44 88 ASN A O 1
ATOM 769 N N . SER A 1 89 ? -4.357 4.405 11.188 1.00 84.75 89 SER A N 1
ATOM 770 C CA . SER A 1 89 ? -5.374 3.352 11.275 1.00 84.75 89 SER A CA 1
ATOM 771 C C . SER A 1 89 ? -6.067 3.331 12.640 1.00 84.75 89 SER A C 1
ATOM 773 O O . SER A 1 89 ? -5.438 3.521 13.685 1.00 84.75 89 SER A O 1
ATOM 775 N N . ASN A 1 90 ? -7.375 3.079 12.633 1.00 78.75 90 ASN A N 1
ATOM 776 C CA . ASN A 1 90 ? -8.163 2.884 13.846 1.00 78.75 90 ASN A CA 1
ATOM 777 C C . ASN A 1 90 ? -8.552 1.405 14.029 1.00 78.75 90 ASN A C 1
ATOM 779 O O . ASN A 1 90 ? -8.387 0.579 13.136 1.00 78.75 90 ASN A O 1
ATOM 783 N N . THR A 1 91 ? -9.096 1.072 15.200 1.00 71.56 91 THR A N 1
ATOM 784 C CA . THR A 1 91 ? -9.497 -0.295 15.582 1.00 71.56 91 THR A CA 1
ATOM 785 C C . THR A 1 91 ? -10.546 -0.923 14.650 1.00 71.56 91 THR A C 1
ATOM 787 O O . THR A 1 91 ? -10.650 -2.144 14.595 1.00 71.56 91 THR A O 1
ATOM 790 N N . PHE A 1 92 ? -11.328 -0.112 13.932 1.00 70.12 92 PHE A N 1
ATOM 791 C CA . PHE A 1 92 ? -12.446 -0.557 13.094 1.00 70.12 92 PHE A CA 1
ATOM 792 C C . PHE A 1 92 ? -12.086 -0.700 11.606 1.00 70.12 92 PHE A C 1
ATOM 794 O O . PHE A 1 92 ? -12.889 -1.229 10.845 1.00 70.12 92 PHE A O 1
ATOM 801 N N . GLN A 1 93 ? -10.893 -0.270 11.193 1.00 75.62 93 GLN A N 1
ATOM 802 C CA . GLN A 1 93 ? -10.371 -0.438 9.834 1.00 75.62 93 GLN A CA 1
ATOM 803 C C . GLN A 1 93 ? -9.428 -1.635 9.798 1.00 75.62 93 GLN A C 1
ATOM 805 O O . GLN A 1 93 ? -8.220 -1.457 9.839 1.00 75.62 93 GLN A O 1
ATOM 810 N N . ILE A 1 94 ? -9.955 -2.860 9.823 1.00 74.88 94 ILE A N 1
ATOM 811 C CA . ILE A 1 94 ? -9.131 -4.087 9.858 1.00 74.88 94 ILE A CA 1
ATOM 812 C C . ILE A 1 94 ? -8.390 -4.325 8.533 1.00 74.88 94 ILE A C 1
ATOM 814 O O . ILE A 1 94 ? -7.289 -4.881 8.509 1.00 74.88 94 ILE A O 1
ATOM 818 N N . ASP A 1 95 ? -8.992 -3.880 7.441 1.00 77.31 95 ASP A N 1
ATOM 819 C CA . ASP A 1 95 ? -8.455 -3.895 6.087 1.00 77.31 95 ASP A CA 1
ATOM 820 C C . ASP A 1 95 ? -7.092 -3.193 5.999 1.00 77.31 95 ASP A C 1
ATOM 822 O O . ASP A 1 95 ? -6.141 -3.757 5.456 1.00 77.31 95 ASP A O 1
ATOM 826 N N . VAL A 1 96 ? -6.949 -2.013 6.611 1.00 85.00 96 VAL A N 1
ATOM 827 C CA . VAL A 1 96 ? -5.717 -1.213 6.542 1.00 85.00 96 VAL A CA 1
ATOM 828 C C . VAL A 1 96 ? -4.509 -1.925 7.187 1.00 85.00 96 VAL A C 1
ATOM 830 O O . VAL A 1 96 ? -3.495 -2.096 6.503 1.00 85.00 96 VAL A O 1
ATOM 833 N N . PRO A 1 97 ? -4.557 -2.397 8.452 1.00 80.62 97 PRO A N 1
ATOM 834 C CA . PRO A 1 97 ? -3.507 -3.214 9.052 1.00 80.62 97 PRO A CA 1
ATOM 835 C C . PRO A 1 97 ? -3.233 -4.508 8.289 1.00 80.62 97 PRO A C 1
ATOM 837 O O . PRO A 1 97 ? -2.073 -4.911 8.203 1.00 80.62 97 PRO A O 1
ATOM 840 N N . TYR A 1 98 ? -4.257 -5.155 7.723 1.00 80.25 98 TYR A N 1
ATOM 841 C CA . TYR A 1 98 ? -4.068 -6.384 6.953 1.00 80.25 98 TYR A CA 1
ATOM 842 C C . TYR A 1 98 ? -3.278 -6.130 5.662 1.00 80.25 98 TYR A C 1
ATOM 844 O O . TYR A 1 98 ? -2.288 -6.816 5.403 1.00 80.25 98 TYR A O 1
ATOM 852 N N . ILE A 1 99 ? -3.641 -5.089 4.904 1.00 84.19 99 ILE A N 1
ATOM 853 C CA . ILE A 1 99 ? -2.895 -4.641 3.717 1.00 84.19 99 ILE A CA 1
ATOM 854 C C . ILE A 1 99 ? -1.463 -4.262 4.108 1.00 84.19 99 ILE A C 1
ATOM 856 O O . ILE A 1 99 ? -0.504 -4.685 3.464 1.00 84.19 99 ILE A O 1
ATOM 860 N N . CYS A 1 100 ? -1.285 -3.519 5.203 1.00 86.50 100 CYS A N 1
ATOM 861 C CA . CYS A 1 100 ? 0.042 -3.146 5.689 1.00 86.50 100 CYS A CA 1
ATOM 862 C C . CYS A 1 100 ? 0.898 -4.360 6.071 1.00 86.50 100 CYS A C 1
ATOM 864 O O . CYS A 1 100 ? 2.102 -4.366 5.806 1.00 86.50 100 CYS A O 1
ATOM 866 N N . TYR A 1 101 ? 0.302 -5.377 6.698 1.00 83.88 101 TYR A N 1
ATOM 867 C CA . TYR A 1 101 ? 0.971 -6.638 7.008 1.00 83.88 101 TYR A CA 1
ATOM 868 C C . TYR A 1 101 ? 1.393 -7.369 5.731 1.00 83.88 101 TYR A C 1
ATOM 870 O O . TYR A 1 101 ? 2.564 -7.731 5.613 1.00 83.88 101 TYR A O 1
ATOM 878 N N . TYR A 1 102 ? 0.475 -7.529 4.773 1.00 84.00 102 TYR A N 1
ATOM 879 C CA . TYR A 1 102 ? 0.752 -8.148 3.477 1.00 84.00 102 TYR A CA 1
ATOM 880 C C . TYR A 1 102 ? 1.931 -7.462 2.772 1.00 84.00 102 TYR A C 1
ATOM 882 O O . TYR A 1 102 ? 2.923 -8.110 2.453 1.00 84.00 102 TYR A O 1
ATOM 890 N N . LEU A 1 103 ? 1.888 -6.132 2.640 1.00 84.75 103 LEU A N 1
ATOM 891 C CA . LEU A 1 103 ? 2.952 -5.356 1.997 1.00 84.75 103 LEU A CA 1
ATOM 892 C C . LEU A 1 103 ? 4.284 -5.424 2.760 1.00 84.75 103 LEU A C 1
ATOM 894 O O . LEU A 1 103 ? 5.348 -5.498 2.151 1.00 84.75 103 LEU A O 1
ATOM 898 N N . SER A 1 104 ? 4.246 -5.429 4.097 1.00 83.62 104 SER A N 1
ATOM 899 C CA . SER A 1 104 ? 5.459 -5.584 4.917 1.00 83.62 104 SER A CA 1
ATOM 900 C C . SER A 1 104 ? 6.093 -6.963 4.730 1.00 83.62 104 SER A C 1
ATOM 902 O O . SER A 1 104 ? 7.317 -7.077 4.714 1.00 83.62 104 SER A O 1
ATOM 904 N N . LYS A 1 105 ? 5.268 -8.005 4.575 1.00 80.94 105 LYS A N 1
ATOM 905 C CA . LYS A 1 105 ? 5.720 -9.368 4.289 1.00 80.94 105 LYS A CA 1
ATOM 906 C C . LYS A 1 105 ? 6.319 -9.469 2.887 1.00 80.94 105 LYS A C 1
ATOM 908 O O . LYS A 1 105 ? 7.377 -10.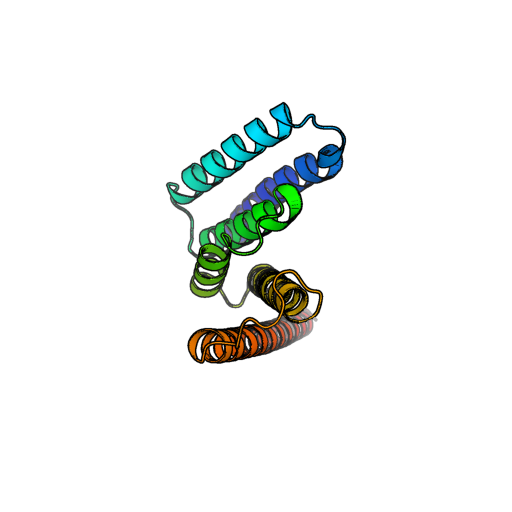061 2.745 1.00 80.94 105 LYS A O 1
ATOM 913 N N . ASP A 1 106 ? 5.704 -8.839 1.891 1.00 77.56 106 ASP A N 1
ATOM 914 C CA . ASP A 1 106 ? 6.228 -8.777 0.522 1.00 77.56 106 ASP A CA 1
ATOM 915 C C . ASP A 1 106 ? 7.610 -8.112 0.456 1.00 77.56 106 ASP A C 1
ATOM 917 O O . ASP A 1 106 ? 8.516 -8.633 -0.192 1.00 77.56 106 ASP A O 1
ATOM 921 N N . ILE A 1 107 ? 7.803 -6.995 1.170 1.00 79.62 107 ILE A N 1
ATOM 922 C CA . ILE A 1 107 ? 9.115 -6.337 1.296 1.00 79.62 107 ILE A CA 1
ATOM 923 C C . ILE A 1 107 ? 10.138 -7.291 1.912 1.00 79.62 107 ILE A C 1
ATOM 925 O O . ILE A 1 107 ? 11.267 -7.390 1.434 1.00 79.62 107 ILE A O 1
ATOM 929 N N . GLU A 1 108 ? 9.747 -7.990 2.972 1.00 74.19 108 GLU A N 1
ATOM 930 C CA . GLU A 1 108 ? 10.605 -8.945 3.662 1.00 74.19 108 GLU A CA 1
ATOM 931 C C . GLU A 1 108 ? 10.984 -10.124 2.750 1.00 74.19 108 GLU A C 1
ATOM 933 O O . GLU A 1 108 ? 12.162 -10.456 2.632 1.00 74.19 108 GLU A O 1
ATOM 938 N N . THR A 1 109 ? 10.022 -10.700 2.027 1.00 75.44 109 THR A N 1
ATOM 939 C CA . THR A 1 109 ? 10.253 -11.782 1.062 1.00 75.44 109 THR A CA 1
ATOM 940 C C . THR A 1 109 ? 11.124 -11.330 -0.108 1.00 75.44 109 THR A C 1
ATOM 942 O O . THR A 1 109 ? 12.052 -12.047 -0.471 1.00 75.44 109 THR A O 1
ATOM 945 N N . ALA A 1 110 ? 10.901 -10.136 -0.664 1.00 72.06 110 ALA A N 1
ATOM 946 C CA . ALA A 1 110 ? 11.747 -9.587 -1.723 1.00 72.06 110 ALA A CA 1
ATOM 947 C C . ALA A 1 110 ? 13.192 -9.395 -1.246 1.00 72.06 110 ALA A C 1
ATOM 949 O O . ALA A 1 110 ? 14.126 -9.752 -1.958 1.00 72.06 110 ALA A O 1
ATOM 950 N N . ARG A 1 111 ? 13.396 -8.913 -0.012 1.00 68.06 111 ARG A N 1
ATOM 951 C CA . ARG A 1 111 ? 14.738 -8.830 0.584 1.00 68.06 111 ARG A CA 1
ATOM 952 C C . ARG A 1 111 ? 15.363 -10.207 0.753 1.00 68.06 111 ARG A C 1
ATOM 954 O O . ARG A 1 111 ? 16.508 -10.386 0.360 1.00 68.06 111 ARG A O 1
ATOM 961 N N . GLN A 1 112 ? 14.628 -11.170 1.307 1.00 66.94 112 GLN A N 1
ATOM 962 C CA . GLN A 1 112 ? 15.095 -12.549 1.470 1.00 66.94 112 GLN A CA 1
ATOM 963 C C . GLN A 1 112 ? 15.466 -13.187 0.130 1.00 66.94 112 GLN A C 1
ATOM 965 O O . GLN A 1 112 ? 16.509 -13.822 0.048 1.00 66.94 112 GLN A O 1
ATOM 970 N N . ALA A 1 113 ? 14.685 -12.965 -0.929 1.00 65.94 113 ALA A N 1
ATOM 971 C CA . ALA A 1 113 ? 15.016 -13.414 -2.277 1.00 65.94 113 ALA A CA 1
ATOM 972 C C . ALA A 1 113 ? 16.311 -12.760 -2.791 1.00 65.94 113 ALA A C 1
ATOM 974 O O . ALA A 1 113 ? 17.184 -13.468 -3.286 1.00 65.94 113 ALA A O 1
ATOM 975 N N . THR A 1 114 ? 16.506 -11.452 -2.583 1.00 64.25 114 THR A N 1
ATOM 976 C CA . THR A 1 114 ? 17.782 -10.774 -2.884 1.00 64.25 114 THR A CA 1
ATOM 977 C C . THR A 1 114 ? 18.954 -11.346 -2.072 1.00 64.25 114 THR A C 1
ATOM 979 O O . THR A 1 114 ? 20.076 -11.402 -2.571 1.00 64.25 114 THR A O 1
ATOM 982 N N . TYR A 1 115 ? 18.713 -11.790 -0.834 1.00 60.47 115 TYR A N 1
ATOM 983 C CA . TYR A 1 115 ? 19.725 -12.411 0.028 1.00 60.47 115 TYR A CA 1
ATOM 984 C C . TYR A 1 115 ? 20.020 -13.883 -0.325 1.00 60.47 115 TYR A C 1
ATOM 986 O O . TYR A 1 115 ? 21.151 -14.320 -0.128 1.00 60.47 115 TYR A O 1
ATOM 994 N N . LEU A 1 116 ? 19.035 -14.640 -0.826 1.00 55.59 116 LEU A N 1
ATOM 995 C CA . LEU A 1 116 ? 19.108 -16.097 -1.027 1.00 55.59 116 LEU A CA 1
ATOM 996 C C . LEU A 1 116 ? 19.338 -16.529 -2.488 1.00 55.59 116 LEU A C 1
ATOM 998 O O . LEU A 1 116 ? 19.949 -17.570 -2.700 1.00 55.59 116 LEU A O 1
ATOM 1002 N N . MET A 1 117 ? 18.862 -15.772 -3.488 1.00 50.47 117 MET A N 1
ATOM 1003 C CA . MET A 1 117 ? 18.792 -16.213 -4.900 1.00 50.47 117 MET A CA 1
ATOM 1004 C C . MET A 1 117 ? 19.738 -15.472 -5.870 1.00 50.47 117 MET A C 1
ATOM 1006 O O . MET A 1 117 ? 19.763 -15.791 -7.054 1.00 50.47 117 MET A O 1
ATOM 1010 N N . GLY A 1 118 ? 20.589 -14.560 -5.387 1.00 45.78 118 GLY A N 1
ATOM 1011 C CA . GLY A 1 118 ? 21.799 -14.155 -6.114 1.00 45.78 118 GLY A CA 1
ATOM 1012 C C . GLY A 1 118 ? 21.749 -12.831 -6.886 1.00 45.78 118 GLY A C 1
ATOM 1013 O O . GLY A 1 118 ? 20.735 -12.399 -7.424 1.00 45.78 118 GLY A O 1
ATOM 1014 N N . GLY A 1 119 ? 22.922 -12.194 -6.936 1.00 43.41 119 GLY A N 1
ATOM 1015 C CA . GLY A 1 119 ? 23.203 -11.020 -7.764 1.00 43.41 119 GLY A CA 1
ATOM 1016 C C . GLY A 1 119 ? 24.593 -10.416 -7.540 1.00 43.41 119 GLY A C 1
ATOM 1017 O O . GLY A 1 119 ? 25.138 -9.806 -8.447 1.00 43.41 119 GLY A O 1
ATOM 1018 N N . LEU A 1 120 ? 25.208 -10.624 -6.371 1.00 43.84 120 LEU A N 1
ATOM 1019 C CA . LEU A 1 120 ? 26.617 -10.314 -6.112 1.00 43.84 120 LEU A CA 1
ATOM 1020 C C . LEU A 1 120 ? 27.174 -11.401 -5.198 1.00 43.84 120 LEU A C 1
ATOM 1022 O O . LEU A 1 120 ? 26.807 -11.477 -4.023 1.00 43.84 120 LEU A O 1
ATOM 1026 N N . GLY A 1 121 ? 28.044 -12.249 -5.744 1.00 44.06 121 GLY A N 1
ATOM 1027 C CA . GLY A 1 121 ? 28.823 -13.186 -4.948 1.00 44.06 121 GLY A CA 1
ATOM 1028 C C . GLY A 1 121 ? 29.428 -12.475 -3.738 1.00 44.06 121 GLY A C 1
ATOM 1029 O O . GLY A 1 121 ? 29.917 -11.349 -3.833 1.00 44.06 121 GLY A O 1
ATOM 1030 N N . THR A 1 122 ? 29.387 -13.126 -2.579 1.00 46.50 122 THR A N 1
ATOM 1031 C CA . THR A 1 122 ? 30.200 -12.738 -1.416 1.00 46.50 122 THR A CA 1
ATOM 1032 C C . THR A 1 122 ? 30.050 -11.289 -0.921 1.00 46.50 122 THR A C 1
ATOM 1034 O O . THR A 1 122 ? 31.007 -10.722 -0.397 1.00 46.50 122 THR A O 1
ATOM 1037 N N . ARG A 1 123 ? 28.872 -10.652 -1.001 1.00 53.84 123 ARG A N 1
ATOM 1038 C CA . ARG A 1 123 ? 28.674 -9.410 -0.234 1.00 53.84 123 ARG A CA 1
ATOM 1039 C C . ARG A 1 123 ? 28.502 -9.779 1.244 1.00 53.84 123 ARG A C 1
ATOM 1041 O O . ARG A 1 123 ? 27.439 -10.243 1.646 1.00 53.84 123 ARG A O 1
ATOM 1048 N N . LYS A 1 124 ? 29.566 -9.631 2.047 1.00 55.50 124 LYS A N 1
ATOM 1049 C CA . LYS A 1 124 ? 29.501 -9.786 3.512 1.00 55.50 124 LYS A CA 1
ATOM 1050 C C . LYS A 1 124 ? 28.358 -8.912 4.033 1.00 55.50 124 LYS A C 1
ATOM 1052 O O . LYS A 1 124 ? 28.390 -7.697 3.851 1.00 55.50 124 LYS A O 1
ATOM 1057 N N . LEU A 1 125 ? 27.357 -9.545 4.644 1.00 55.34 125 LEU A N 1
ATOM 1058 C CA . LEU A 1 125 ? 26.241 -8.865 5.297 1.00 55.34 125 LEU A CA 1
ATOM 1059 C C . LEU A 1 125 ? 26.803 -7.840 6.280 1.00 55.34 125 LEU A C 1
ATOM 1061 O O . LEU A 1 125 ? 27.559 -8.197 7.186 1.00 55.34 125 LEU A O 1
ATOM 1065 N N . THR A 1 126 ? 26.458 -6.567 6.099 1.00 65.56 126 THR A N 1
ATOM 1066 C CA . THR A 1 126 ? 26.846 -5.560 7.082 1.00 65.56 126 THR A CA 1
ATOM 1067 C C . THR A 1 126 ? 25.982 -5.729 8.330 1.00 65.56 126 THR A C 1
ATOM 1069 O O . THR A 1 126 ? 24.837 -6.186 8.269 1.00 65.56 126 THR A O 1
ATOM 1072 N N . LEU A 1 127 ? 26.501 -5.329 9.490 1.00 55.91 127 LEU A N 1
ATOM 1073 C CA . LEU A 1 127 ? 25.717 -5.304 10.727 1.00 55.91 127 LEU A CA 1
ATOM 1074 C C . LEU A 1 127 ? 24.435 -4.466 10.564 1.00 55.91 127 LEU A C 1
ATOM 1076 O O . LEU A 1 127 ? 23.400 -4.794 11.139 1.00 55.91 127 LEU A O 1
ATOM 1080 N N . ILE A 1 128 ? 24.487 -3.422 9.732 1.00 66.62 128 ILE A N 1
ATOM 1081 C CA . ILE A 1 128 ? 23.341 -2.574 9.395 1.00 66.62 128 ILE A CA 1
ATOM 1082 C C . ILE A 1 128 ? 22.270 -3.388 8.664 1.00 66.62 128 ILE A C 1
ATOM 1084 O O . ILE A 1 128 ? 21.097 -3.278 9.018 1.00 66.62 128 ILE A O 1
ATOM 1088 N N . ASP A 1 129 ? 22.642 -4.245 7.711 1.00 53.72 129 ASP A N 1
ATOM 1089 C CA . ASP A 1 129 ? 21.696 -5.099 6.982 1.00 53.72 129 ASP A CA 1
ATOM 1090 C C . ASP A 1 129 ? 20.993 -6.093 7.911 1.00 53.72 129 ASP A C 1
ATOM 1092 O O . ASP A 1 129 ? 19.771 -6.237 7.849 1.00 53.72 129 ASP A O 1
ATOM 1096 N N . LEU A 1 130 ? 21.742 -6.708 8.831 1.00 59.00 130 LEU A N 1
ATOM 1097 C CA . LEU A 1 130 ? 21.222 -7.653 9.827 1.00 59.00 130 LEU A CA 1
ATOM 1098 C C . LEU A 1 130 ? 20.310 -6.978 10.861 1.00 59.00 130 LEU A C 1
ATOM 1100 O O . LEU A 1 130 ? 19.237 -7.487 11.189 1.00 59.00 130 LEU A O 1
ATOM 1104 N N . MET A 1 131 ? 20.706 -5.808 11.362 1.00 58.31 131 MET A N 1
ATOM 1105 C CA . MET A 1 131 ? 19.898 -5.014 12.293 1.00 58.31 131 MET A CA 1
ATOM 1106 C C . MET A 1 131 ? 18.623 -4.500 11.627 1.00 58.31 131 MET A C 1
ATOM 1108 O O . MET A 1 131 ? 17.552 -4.495 12.238 1.00 58.31 131 MET A O 1
ATOM 1112 N N . THR A 1 132 ? 18.725 -4.117 10.355 1.00 60.75 132 THR A N 1
ATOM 1113 C CA . THR A 1 132 ? 17.585 -3.725 9.534 1.00 60.75 132 THR A CA 1
ATOM 1114 C C . THR A 1 132 ? 16.649 -4.923 9.377 1.00 60.75 132 THR A C 1
ATOM 1116 O O . THR A 1 132 ? 15.499 -4.820 9.792 1.00 60.75 132 THR A O 1
ATOM 1119 N N . TYR A 1 133 ? 17.133 -6.082 8.919 1.00 56.91 133 TYR A N 1
ATOM 1120 C CA . TYR A 1 133 ? 16.362 -7.333 8.824 1.00 56.91 133 TYR A CA 1
ATOM 1121 C C . TYR A 1 133 ? 15.614 -7.676 10.121 1.00 56.91 133 TYR A C 1
ATOM 1123 O O . TYR A 1 133 ? 14.396 -7.855 10.122 1.00 56.91 133 TYR A O 1
ATOM 1131 N N . LYS A 1 134 ? 16.314 -7.668 11.262 1.00 63.94 134 LYS A N 1
ATOM 1132 C CA . LYS A 1 134 ? 15.705 -7.941 12.570 1.00 63.94 134 LYS A CA 1
ATOM 1133 C C . LYS A 1 134 ? 14.581 -6.953 12.890 1.00 63.94 134 LYS A C 1
ATOM 1135 O O . LYS A 1 134 ? 13.526 -7.360 13.370 1.00 63.94 134 LYS A O 1
ATOM 1140 N N . LYS A 1 135 ? 14.772 -5.664 12.599 1.00 70.88 135 LYS A N 1
ATOM 1141 C CA . LYS A 1 135 ? 13.756 -4.623 12.810 1.00 70.88 135 LYS A CA 1
ATOM 1142 C C . LYS A 1 135 ? 12.504 -4.859 11.961 1.00 70.88 135 LYS A C 1
ATOM 1144 O O . LYS A 1 135 ? 11.398 -4.674 12.464 1.00 70.88 135 LYS A O 1
ATOM 1149 N N . TRP A 1 136 ? 12.667 -5.279 10.710 1.00 61.03 136 TRP A N 1
ATOM 1150 C CA . TRP A 1 136 ? 11.558 -5.523 9.781 1.00 61.03 136 TRP A CA 1
ATOM 1151 C C . TRP A 1 136 ? 10.783 -6.789 10.098 1.00 61.03 136 TRP A C 1
ATOM 1153 O O . TRP A 1 136 ? 9.560 -6.740 10.193 1.00 61.03 136 TRP A O 1
ATOM 1163 N N . SER A 1 137 ? 11.487 -7.885 10.366 1.00 60.47 137 SER A N 1
ATOM 1164 C CA . SER A 1 137 ? 10.881 -9.137 10.811 1.00 60.47 137 SER A CA 1
ATOM 1165 C C . SER A 1 137 ? 10.067 -8.941 12.100 1.00 60.47 137 SER A C 1
ATOM 1167 O O . SER A 1 137 ? 8.912 -9.366 12.192 1.00 60.47 137 SER A O 1
ATOM 1169 N N . VAL A 1 138 ? 10.610 -8.193 13.070 1.00 70.44 138 VAL A N 1
ATOM 1170 C CA . VAL A 1 138 ? 9.889 -7.832 14.302 1.00 70.44 138 VAL A CA 1
ATOM 1171 C C . VAL A 1 138 ? 8.674 -6.949 14.000 1.00 70.44 138 VAL A C 1
ATOM 1173 O O . VAL A 1 138 ? 7.593 -7.225 14.515 1.00 70.44 138 VAL A O 1
ATOM 1176 N N . ALA A 1 139 ? 8.807 -5.931 13.145 1.00 65.31 139 ALA A N 1
ATOM 1177 C CA . ALA A 1 139 ? 7.693 -5.056 12.776 1.00 65.31 139 ALA A CA 1
ATOM 1178 C C . ALA A 1 139 ? 6.561 -5.818 12.063 1.00 65.31 139 ALA A C 1
ATOM 1180 O O . ALA A 1 139 ? 5.393 -5.638 12.403 1.00 65.31 139 ALA A O 1
ATOM 1181 N N . ALA A 1 140 ? 6.893 -6.715 11.132 1.00 58.66 140 ALA A N 1
ATOM 1182 C CA . ALA A 1 140 ? 5.923 -7.558 10.438 1.00 58.66 140 ALA A CA 1
ATOM 1183 C C . ALA A 1 140 ? 5.185 -8.486 11.414 1.00 58.66 140 ALA A C 1
ATOM 1185 O O . ALA A 1 140 ? 3.958 -8.585 11.364 1.00 58.66 140 ALA A O 1
ATOM 1186 N N . LYS A 1 141 ? 5.909 -9.109 12.354 1.00 68.06 141 LYS A N 1
ATOM 1187 C CA . LYS A 1 141 ? 5.321 -9.958 13.400 1.00 68.06 141 LYS A CA 1
ATOM 1188 C C . LYS A 1 141 ? 4.387 -9.172 14.326 1.00 68.06 141 LYS A C 1
ATOM 1190 O O . LYS A 1 141 ? 3.287 -9.634 14.612 1.00 68.06 141 LYS A O 1
ATOM 1195 N N . VAL A 1 142 ? 4.795 -7.982 14.768 1.00 73.19 142 VAL A N 1
ATOM 1196 C CA . VAL A 1 142 ? 3.973 -7.106 15.622 1.00 73.19 142 VAL A CA 1
ATOM 1197 C C . VAL A 1 142 ? 2.713 -6.648 14.888 1.00 73.19 142 VAL A C 1
ATOM 1199 O O . VAL A 1 142 ? 1.624 -6.709 15.453 1.00 73.19 142 VAL A O 1
ATOM 1202 N N . ASN A 1 143 ? 2.834 -6.252 13.621 1.00 63.22 143 ASN A N 1
ATOM 1203 C CA . ASN A 1 143 ? 1.686 -5.850 12.809 1.00 63.22 143 ASN A CA 1
ATOM 1204 C C . ASN A 1 143 ? 0.712 -7.014 12.586 1.00 63.22 143 ASN A C 1
ATOM 1206 O O . ASN A 1 143 ? -0.498 -6.812 12.652 1.00 63.22 143 ASN A O 1
ATOM 1210 N N . HIS A 1 144 ? 1.223 -8.233 12.394 1.00 60.41 144 HIS A N 1
ATOM 1211 C CA . HIS A 1 144 ? 0.394 -9.432 12.288 1.00 60.41 144 HIS A CA 1
ATOM 1212 C C . HIS A 1 144 ? -0.405 -9.700 13.566 1.00 60.41 144 HIS A C 1
ATOM 1214 O O . HIS A 1 144 ? -1.621 -9.865 13.513 1.00 60.41 144 HIS A O 1
ATOM 1220 N N . LEU A 1 145 ? 0.269 -9.698 14.721 1.00 71.38 145 LEU A N 1
ATOM 1221 C CA . LEU A 1 145 ? -0.379 -9.903 16.018 1.00 71.38 145 LEU A CA 1
ATOM 1222 C C . LEU A 1 145 ? -1.431 -8.827 16.284 1.00 71.38 145 LEU A C 1
ATOM 1224 O O . LEU A 1 145 ? -2.551 -9.144 16.669 1.00 71.38 145 LEU A O 1
ATOM 1228 N N . ARG A 1 146 ? -1.113 -7.565 15.982 1.00 71.62 146 ARG A N 1
ATOM 1229 C CA . ARG A 1 146 ? -2.061 -6.457 16.104 1.00 71.62 146 ARG A CA 1
ATOM 1230 C C . ARG A 1 146 ? -3.276 -6.637 15.191 1.00 71.62 146 ARG A C 1
ATOM 1232 O O . ARG A 1 146 ? -4.395 -6.408 15.636 1.00 71.62 146 ARG A O 1
ATOM 1239 N N . ALA A 1 147 ? -3.086 -7.068 13.944 1.00 59.53 147 ALA A N 1
ATOM 1240 C CA . ALA A 1 147 ? -4.192 -7.354 13.031 1.00 59.53 147 ALA A CA 1
ATOM 1241 C C . ALA A 1 147 ? -5.086 -8.492 13.558 1.00 59.53 147 ALA A C 1
ATOM 1243 O O . ALA A 1 147 ? -6.310 -8.367 13.541 1.00 59.53 147 ALA A O 1
ATOM 1244 N N . LEU A 1 148 ? -4.490 -9.562 14.095 1.00 66.81 148 LEU A N 1
ATOM 1245 C CA . LEU A 1 148 ? -5.222 -10.667 14.721 1.00 66.81 148 LEU A CA 1
ATOM 1246 C C . LEU A 1 148 ? -6.003 -10.221 15.966 1.00 66.81 148 LEU A C 1
ATOM 1248 O O . LEU A 1 148 ? -7.169 -10.576 16.120 1.00 66.81 148 LEU A O 1
ATOM 1252 N N . GLU A 1 149 ? -5.407 -9.409 16.838 1.00 75.69 149 GLU A N 1
ATOM 1253 C CA . GLU A 1 149 ? -6.093 -8.863 18.015 1.00 75.69 149 GLU A CA 1
ATOM 1254 C C . GLU A 1 149 ? -7.282 -7.976 17.634 1.00 75.69 149 GLU A C 1
ATOM 1256 O O . GLU A 1 149 ? -8.339 -8.048 18.266 1.00 75.69 149 GLU A O 1
ATOM 1261 N N . LEU A 1 150 ? -7.126 -7.144 16.601 1.00 68.94 150 LEU A N 1
ATOM 1262 C CA . LEU A 1 150 ? -8.198 -6.297 16.080 1.00 68.94 150 LEU A CA 1
ATOM 1263 C C . LEU A 1 150 ? -9.328 -7.130 15.470 1.00 68.94 150 LEU A C 1
ATOM 1265 O O . LEU A 1 150 ? -10.492 -6.865 15.763 1.00 68.94 150 LEU A O 1
ATOM 1269 N N . LEU A 1 151 ? -8.994 -8.180 14.714 1.00 66.00 151 LEU A N 1
ATOM 1270 C CA . LEU A 1 151 ? -9.961 -9.155 14.204 1.00 66.00 151 LEU A CA 1
ATOM 1271 C C . LEU A 1 151 ? -10.748 -9.803 15.346 1.00 66.00 151 LEU A C 1
ATOM 1273 O O . LEU A 1 151 ? -11.976 -9.785 15.335 1.00 66.00 151 LEU A O 1
ATOM 1277 N N . VAL A 1 152 ? -10.067 -10.326 16.368 1.00 71.94 152 VAL A N 1
ATOM 1278 C CA . VAL A 1 152 ? -10.725 -10.955 17.525 1.00 71.94 152 VAL A CA 1
ATOM 1279 C C . VAL A 1 152 ? -11.629 -9.962 18.259 1.00 71.94 152 VAL A C 1
ATOM 1281 O O . VAL A 1 152 ? -12.751 -10.311 18.629 1.00 71.94 152 VAL A O 1
ATOM 1284 N N . LYS A 1 153 ? -11.183 -8.715 18.454 1.00 72.25 153 LYS A N 1
ATOM 1285 C CA . LYS A 1 153 ? -12.002 -7.656 19.066 1.00 72.25 153 LYS A CA 1
ATOM 1286 C C . LYS A 1 153 ? -13.242 -7.344 18.232 1.00 72.25 153 LYS A C 1
ATOM 1288 O O . LYS A 1 153 ? -14.330 -7.258 18.793 1.00 72.25 153 LYS A O 1
ATOM 1293 N N . PHE A 1 154 ? -13.100 -7.219 16.916 1.00 70.56 154 PHE A N 1
ATOM 1294 C CA . PHE A 1 154 ? -14.221 -7.001 16.005 1.00 70.56 154 PHE A CA 1
ATOM 1295 C C . PHE A 1 154 ? -15.245 -8.139 16.065 1.00 70.56 154 PHE A C 1
ATOM 1297 O O . PHE A 1 154 ? -16.441 -7.877 16.202 1.00 70.56 154 PHE A O 1
ATOM 1304 N N . TRP A 1 155 ? -14.788 -9.394 16.042 1.00 68.75 155 TRP A N 1
ATOM 1305 C CA . TRP A 1 155 ? -15.663 -10.563 16.158 1.00 68.75 155 TRP A CA 1
ATOM 1306 C C . TRP A 1 155 ? -16.408 -10.600 17.494 1.00 68.75 155 TRP A C 1
ATOM 1308 O O . TRP A 1 155 ? -17.611 -10.852 17.508 1.00 68.75 155 TRP A O 1
ATOM 1318 N N . ARG A 1 156 ? -15.730 -10.284 18.606 1.00 74.19 156 ARG A N 1
ATOM 1319 C CA . ARG A 1 156 ? -16.357 -10.198 19.938 1.00 74.19 156 ARG A CA 1
ATOM 1320 C C . ARG A 1 156 ? -17.404 -9.090 20.026 1.00 74.19 156 ARG A C 1
ATOM 1322 O O . ARG A 1 156 ? -18.472 -9.310 20.583 1.00 74.19 156 ARG A O 1
ATOM 1329 N N . MET A 1 157 ? -17.120 -7.912 19.473 1.00 70.62 157 MET A N 1
ATOM 1330 C CA . MET A 1 157 ? -18.090 -6.813 19.458 1.00 70.62 157 MET A CA 1
ATOM 1331 C C . MET A 1 157 ? -19.296 -7.144 18.573 1.00 70.62 157 MET A C 1
ATOM 1333 O O . MET A 1 157 ? -20.429 -6.863 18.950 1.00 70.62 157 MET A O 1
ATOM 1337 N N . SER A 1 158 ? -19.070 -7.796 17.431 1.00 64.56 158 SER A N 1
ATOM 1338 C CA . SER A 1 158 ? -20.140 -8.199 16.510 1.00 64.56 158 SER A CA 1
ATOM 1339 C C . SER A 1 158 ? -21.035 -9.292 17.107 1.00 64.56 158 SER A C 1
ATOM 1341 O O . SER A 1 158 ? -22.259 -9.225 16.983 1.00 64.56 158 SER A O 1
ATOM 1343 N N . SER A 1 159 ? -20.461 -10.272 17.813 1.00 66.19 159 SER A N 1
ATOM 1344 C CA . SER A 1 159 ? -21.236 -11.326 18.481 1.00 66.19 159 SER A CA 1
ATOM 1345 C C . SER A 1 159 ? -22.064 -10.792 19.653 1.00 66.19 159 SER A C 1
ATOM 1347 O O . SER A 1 159 ? -23.225 -11.171 19.796 1.00 66.19 159 SER A O 1
ATOM 1349 N N . GLN A 1 160 ? -21.523 -9.855 20.437 1.00 61.88 160 GLN A N 1
ATOM 1350 C CA . GLN A 1 160 ? -22.258 -9.172 21.507 1.00 61.88 160 GLN A CA 1
ATOM 1351 C C . GLN A 1 160 ? -23.419 -8.329 20.964 1.00 61.88 160 GLN A C 1
ATOM 1353 O O . GLN A 1 160 ? -24.514 -8.368 21.520 1.00 61.88 160 GLN A O 1
ATOM 1358 N N . HIS A 1 161 ? -23.220 -7.635 19.840 1.00 53.12 161 HIS A N 1
ATOM 1359 C CA . HIS A 1 161 ? -24.282 -6.857 19.197 1.00 53.12 161 HIS A CA 1
ATOM 1360 C C . HIS A 1 161 ? -25.410 -7.741 18.644 1.00 53.12 161 HIS A C 1
ATOM 1362 O O . HIS A 1 161 ? -26.570 -7.345 18.674 1.00 53.12 161 HIS A O 1
ATOM 1368 N N . THR A 1 162 ? -25.083 -8.950 18.174 1.00 51.56 162 THR A N 1
ATOM 1369 C CA . THR A 1 162 ? -26.067 -9.927 17.671 1.00 51.56 162 THR A CA 1
ATOM 1370 C C . THR A 1 162 ? -26.879 -10.556 18.810 1.00 51.56 162 THR A C 1
ATOM 1372 O O . THR A 1 162 ? -28.052 -10.873 18.632 1.00 51.56 162 THR A O 1
ATOM 1375 N N . ALA A 1 163 ? -26.277 -10.707 19.995 1.00 53.09 163 ALA A N 1
ATOM 1376 C CA . ALA A 1 163 ? -26.945 -11.224 21.189 1.00 53.09 163 ALA A CA 1
ATOM 1377 C C . ALA A 1 163 ? -27.914 -10.218 21.839 1.00 53.09 163 ALA A C 1
ATOM 1379 O O . ALA A 1 163 ? -28.823 -10.644 22.534 1.00 53.09 163 ALA A O 1
ATOM 1380 N N . GLN A 1 164 ? -27.741 -8.912 21.609 1.00 47.53 164 GLN A N 1
ATOM 1381 C CA . GLN A 1 164 ? -28.631 -7.858 22.125 1.00 47.53 164 GLN A CA 1
ATOM 1382 C C . GLN A 1 164 ? -29.824 -7.536 21.209 1.00 47.53 164 GLN A C 1
ATOM 1384 O O . GLN A 1 164 ? -30.696 -6.763 21.593 1.00 47.53 164 GLN A O 1
ATOM 1389 N N . ILE A 1 165 ? -29.838 -8.071 19.984 1.00 51.72 165 ILE A N 1
ATOM 1390 C CA . ILE A 1 165 ? -30.910 -7.859 18.992 1.00 51.72 165 ILE A CA 1
ATOM 1391 C C . ILE A 1 165 ? -31.930 -9.021 19.008 1.00 51.72 165 ILE A C 1
ATOM 1393 O O . ILE A 1 165 ? -32.967 -8.936 18.353 1.00 51.72 165 ILE A O 1
ATOM 1397 N N . LYS A 1 166 ? -31.662 -10.091 19.767 1.00 41.47 166 LYS A N 1
ATOM 1398 C CA . LYS A 1 166 ? -32.638 -11.139 20.102 1.00 41.47 166 LYS A CA 1
ATOM 1399 C C . LYS A 1 166 ? -33.301 -10.832 21.435 1.00 41.47 166 LYS A C 1
ATOM 1401 O O . LYS A 1 166 ? -34.497 -11.165 21.552 1.00 41.47 166 LYS A O 1
#

Foldseek 3Di:
DVVVVVVVVVLVVLVVVLVVCLVCLVVDDPVVLVVVVVVLVVVLVVQVVDPDQLQVLLSSLLSSLVSCCRRVVDQPVSVVSLVSSVVSHDLPPLVSLVSSLVSLVVSLVVVVCPVPVDDDPDPPQDPVNVVVSVVSVVVSVVSVVSSVVSVVVVVVVVVVVVVVVD

Radius of gyration: 18.71 Å; chains: 1; bounding box: 63×34×46 Å